Protein AF-A0A7W9GYT7-F1 (afdb_monomer_lite)

Sequence (162 aa):
MTGARPVGGEQEDAAAARRRTLRALTVAAAASLPSASTAWSRPVPPQPEARAPAAAGPATRWAPAGELRGADGERAVVSLCAGSGTPVMAVSAPATCHRPGTSVRYACLTSDTWTARREGATVASGTLPGSQPSPGPGTYGVTATVHVRSAPAGVDPVGGSG

Secondary structure (DSSP, 8-state):
-----------------------------------------PPPPPP----PPP---SEEEEEEEEEEE-GGG-EEEEEEEEEE-SSEEEEE--EEEE-TT----PEEEEEEEEEEEETTEEEEEEESSEEEE---SS--EEEEEEEEEEESS----PPP--

pLDDT: mean 72.04, std 22.02, range [31.59, 97.0]

Foldseek 3Di:
DDDDDDDDDDDDDDDDDDDDDDDDDDDDDDDDDDDDDDDPPDPDDPDPDPPPPPPDAFDKDKDFPDKFAFPQGKIKTWIWIWTQHPQKIWIAIAIAIDHPPDPDHKGKDKWDKKFKDDPNDTQDMDMHRDMDGHSDDDDIDMDTDIFIAIPVGDTRGDHDDD

Structure (mmCIF, N/CA/C/O backbone):
data_AF-A0A7W9GYT7-F1
#
_entry.id   AF-A0A7W9GYT7-F1
#
loop_
_atom_site.group_PDB
_atom_site.id
_atom_site.type_symbol
_atom_site.label_atom_id
_atom_site.label_alt_id
_atom_site.label_comp_id
_atom_site.label_asym_id
_atom_site.label_entity_id
_atom_site.label_seq_id
_atom_site.pdbx_PDB_ins_code
_atom_site.Cartn_x
_atom_site.Cartn_y
_atom_site.Cartn_z
_atom_site.occupancy
_atom_site.B_iso_or_equiv
_atom_site.auth_seq_id
_atom_site.auth_comp_id
_atom_site.auth_asym_id
_atom_site.auth_atom_id
_atom_site.pdbx_PDB_model_num
ATOM 1 N N . MET A 1 1 ? -55.958 15.347 10.467 1.00 37.41 1 MET A N 1
ATOM 2 C CA . MET A 1 1 ? -55.136 16.414 9.858 1.00 37.41 1 MET A CA 1
ATOM 3 C C . MET A 1 1 ? -53.862 15.769 9.328 1.00 37.41 1 MET A C 1
ATOM 5 O O . MET A 1 1 ? -53.190 15.151 10.133 1.00 37.41 1 MET A O 1
ATOM 9 N N . THR A 1 2 ? -53.637 15.855 8.005 1.00 40.41 2 THR A N 1
ATOM 10 C CA . THR A 1 2 ? -52.352 15.802 7.248 1.00 40.41 2 THR A CA 1
ATOM 11 C C . THR A 1 2 ? -51.346 14.669 7.564 1.00 40.41 2 THR A C 1
ATOM 13 O O . THR A 1 2 ? -50.894 14.565 8.688 1.00 40.41 2 THR A O 1
ATOM 16 N N . GLY A 1 3 ? -50.847 13.826 6.647 1.00 35.44 3 GLY A N 1
ATOM 17 C CA . GLY A 1 3 ? -50.919 13.747 5.184 1.00 35.44 3 GLY A CA 1
ATOM 18 C C . GLY A 1 3 ? -49.883 12.739 4.613 1.00 35.44 3 GLY A C 1
ATOM 19 O O . GLY A 1 3 ? -49.036 12.245 5.347 1.00 35.44 3 GLY A O 1
ATOM 20 N N . ALA A 1 4 ? -49.964 12.523 3.289 1.00 36.81 4 ALA A N 1
ATOM 21 C CA . ALA A 1 4 ? -48.951 12.009 2.337 1.00 36.81 4 ALA A CA 1
ATOM 22 C C . ALA A 1 4 ? -48.665 10.483 2.179 1.00 36.81 4 ALA A C 1
ATOM 24 O O . ALA A 1 4 ? -47.743 9.924 2.755 1.00 36.81 4 ALA A O 1
ATOM 25 N N . ARG A 1 5 ? -49.465 9.882 1.276 1.00 40.69 5 ARG A N 1
ATOM 26 C CA . ARG A 1 5 ? -49.190 8.989 0.110 1.00 40.69 5 ARG A CA 1
ATOM 27 C C . ARG A 1 5 ? -47.928 8.084 0.059 1.00 40.69 5 ARG A C 1
ATOM 29 O O . ARG A 1 5 ? -46.816 8.606 0.056 1.00 40.69 5 ARG A O 1
ATOM 36 N N . PRO A 1 6 ? -48.106 6.775 -0.235 1.00 37.88 6 PRO A N 1
ATOM 37 C CA . PRO A 1 6 ? -47.077 5.889 -0.779 1.00 37.88 6 PRO A CA 1
ATOM 38 C C . PRO A 1 6 ? -47.116 5.745 -2.321 1.00 37.88 6 PRO A C 1
ATOM 40 O O . PRO A 1 6 ? -48.148 5.939 -2.962 1.00 37.88 6 PRO A O 1
ATOM 43 N N . VAL A 1 7 ? -45.929 5.427 -2.854 1.00 38.06 7 VAL A N 1
ATOM 44 C CA . VAL A 1 7 ? -45.534 4.601 -4.021 1.00 38.06 7 VAL A CA 1
ATOM 45 C C . VAL A 1 7 ? -46.636 4.162 -5.002 1.00 38.06 7 VAL A C 1
ATOM 47 O O . VAL A 1 7 ? -47.511 3.377 -4.653 1.00 38.06 7 VAL A O 1
ATOM 50 N N . GLY A 1 8 ? -46.513 4.593 -6.263 1.00 36.84 8 GLY A N 1
ATOM 51 C CA . GLY A 1 8 ? -47.244 4.032 -7.404 1.00 36.84 8 GLY A CA 1
ATOM 52 C C . GLY A 1 8 ? -46.498 2.845 -8.022 1.00 36.84 8 GLY A C 1
ATOM 53 O O . GLY A 1 8 ? -45.343 2.987 -8.426 1.00 36.84 8 GLY A O 1
ATOM 54 N N . GLY A 1 9 ? -47.172 1.695 -8.055 1.00 36.97 9 GLY A N 1
ATOM 55 C CA . GLY A 1 9 ? -46.879 0.539 -8.906 1.00 36.97 9 GLY A CA 1
ATOM 56 C C . GLY A 1 9 ? -47.822 0.480 -10.119 1.00 36.97 9 GLY A C 1
ATOM 57 O O . GLY A 1 9 ? -48.548 1.439 -10.361 1.00 36.97 9 GLY A O 1
ATOM 58 N N . GLU A 1 10 ? -47.799 -0.673 -10.802 1.00 42.59 10 GLU A N 1
ATOM 59 C CA . GLU A 1 10 ? -48.495 -1.073 -12.051 1.00 42.59 10 GLU A CA 1
ATOM 60 C C . GLU A 1 10 ? -47.797 -0.556 -13.330 1.00 42.59 10 GLU A C 1
ATOM 62 O O . GLU A 1 10 ? -47.791 0.636 -13.607 1.00 42.59 10 GLU A O 1
ATOM 67 N N . GLN A 1 11 ? -47.107 -1.336 -14.179 1.00 43.84 11 GLN A N 1
ATOM 68 C CA . GLN A 1 11 ? -47.150 -2.776 -14.490 1.00 43.84 11 GLN A CA 1
ATOM 69 C C . GLN A 1 11 ? -48.565 -3.348 -14.557 1.00 43.84 11 GLN A C 1
ATOM 71 O O . GLN A 1 11 ? -48.951 -4.064 -13.651 1.00 43.84 11 GLN A O 1
ATOM 76 N N . GLU A 1 12 ? -49.292 -3.041 -15.631 1.00 42.12 12 GLU A N 1
ATOM 77 C CA . GLU A 1 12 ? -50.014 -4.020 -16.457 1.00 42.12 12 GLU A CA 1
ATOM 78 C C . GLU A 1 12 ? -50.636 -3.271 -17.644 1.00 42.12 12 GLU A C 1
ATOM 80 O O . GLU A 1 12 ? -51.483 -2.414 -17.450 1.00 42.12 12 GLU A O 1
ATOM 85 N N . ASP A 1 13 ? -50.201 -3.545 -18.873 1.00 36.12 13 ASP A N 1
ATOM 86 C CA . ASP A 1 13 ? -51.157 -3.591 -19.983 1.00 36.12 13 ASP A CA 1
ATOM 87 C C . ASP A 1 13 ? -50.541 -4.373 -21.140 1.00 36.12 13 ASP A C 1
ATOM 89 O O . ASP A 1 13 ? -49.667 -3.933 -21.895 1.00 36.12 13 ASP A O 1
ATOM 93 N N . ALA A 1 14 ? -50.958 -5.629 -21.180 1.00 35.47 14 ALA A N 1
ATOM 94 C CA . ALA A 1 14 ? -50.598 -6.602 -22.172 1.00 35.47 14 ALA A CA 1
ATOM 95 C C . ALA A 1 14 ? -51.285 -6.294 -23.510 1.00 35.47 14 ALA A C 1
ATOM 97 O O . ALA A 1 14 ? -52.469 -5.993 -23.586 1.00 35.47 14 ALA A O 1
ATOM 98 N N . ALA A 1 15 ? -50.523 -6.491 -24.583 1.00 38.84 15 ALA A N 1
ATOM 99 C CA . ALA A 1 15 ? -50.965 -7.177 -25.793 1.00 38.84 15 ALA A CA 1
ATOM 100 C C . ALA A 1 15 ? -52.379 -6.868 -26.336 1.00 38.84 15 ALA A C 1
ATOM 102 O O . ALA A 1 15 ? -53.315 -7.617 -26.079 1.00 38.84 15 ALA A O 1
ATOM 103 N N . ALA A 1 16 ? -52.496 -5.924 -27.276 1.00 31.59 16 ALA A N 1
ATOM 104 C CA . ALA A 1 16 ? -53.447 -6.057 -28.385 1.00 31.59 16 ALA A CA 1
ATOM 105 C C . ALA A 1 16 ? -53.215 -5.027 -29.503 1.00 31.59 16 ALA A C 1
ATOM 107 O O . ALA A 1 16 ? -52.914 -3.871 -29.255 1.00 31.59 16 ALA A O 1
ATOM 108 N N . ALA A 1 17 ? -53.521 -5.458 -30.730 1.00 36.19 17 ALA A N 1
ATOM 109 C CA . ALA A 1 17 ? -53.839 -4.649 -31.913 1.00 36.19 17 ALA A CA 1
ATOM 110 C C . ALA A 1 17 ? -52.650 -4.195 -32.796 1.00 36.19 17 ALA A C 1
ATOM 112 O O . ALA A 1 17 ? -51.970 -3.225 -32.519 1.00 36.19 17 ALA A O 1
ATOM 113 N N . ARG A 1 18 ? -52.282 -4.923 -33.860 1.00 47.28 18 ARG A N 1
ATOM 114 C CA . ARG A 1 18 ? -52.985 -5.154 -35.150 1.00 47.28 18 ARG A CA 1
ATOM 115 C C . ARG A 1 18 ? -52.408 -4.270 -36.276 1.00 47.28 18 ARG A C 1
ATOM 117 O O . ARG A 1 18 ? -52.715 -3.096 -36.364 1.00 47.28 18 ARG A O 1
ATOM 124 N N . ARG A 1 19 ? -51.749 -4.950 -37.226 1.00 44.31 19 ARG A N 1
ATOM 125 C CA . ARG A 1 19 ? -51.940 -4.836 -38.690 1.00 44.31 19 ARG A CA 1
ATOM 126 C C . ARG A 1 19 ? -51.738 -3.450 -39.339 1.00 44.31 19 ARG A C 1
ATOM 128 O O . ARG A 1 19 ? -52.633 -2.618 -39.271 1.00 44.31 19 ARG A O 1
ATOM 135 N N . ARG A 1 20 ? -50.708 -3.324 -40.187 1.00 48.19 20 ARG A N 1
ATOM 136 C CA . ARG A 1 20 ? -50.811 -3.088 -41.657 1.00 48.19 20 ARG A CA 1
ATOM 137 C C . ARG A 1 20 ? -49.428 -2.698 -42.214 1.00 48.19 20 ARG A C 1
ATOM 139 O O . ARG A 1 20 ? -48.886 -1.692 -41.795 1.00 48.19 20 ARG A O 1
ATOM 146 N N . THR A 1 21 ? -48.694 -3.579 -42.898 1.00 49.03 21 THR A N 1
ATOM 147 C CA . THR A 1 21 ? -48.724 -3.907 -44.347 1.00 49.03 21 THR A CA 1
ATOM 148 C C . THR A 1 21 ? -48.237 -2.776 -45.271 1.00 49.03 21 THR A C 1
ATOM 150 O O . THR A 1 21 ? -48.732 -1.660 -45.176 1.00 49.03 21 THR A O 1
ATOM 153 N N . LEU A 1 22 ? -47.435 -3.186 -46.273 1.00 50.38 22 LEU A N 1
ATOM 154 C CA . LEU A 1 22 ? -47.141 -2.551 -47.578 1.00 50.38 22 LEU A CA 1
ATOM 155 C C . LEU A 1 22 ? -45.913 -1.616 -47.573 1.00 50.38 22 LEU A C 1
ATOM 157 O O . LEU A 1 22 ? -45.745 -0.826 -46.664 1.00 50.38 22 LEU A O 1
ATOM 161 N N . ARG A 1 23 ? -45.022 -1.603 -48.568 1.00 45.09 23 ARG A N 1
ATOM 162 C CA . ARG A 1 23 ? -44.928 -2.317 -49.851 1.00 45.09 23 ARG A CA 1
ATOM 163 C C . ARG A 1 23 ? -43.515 -2.080 -50.394 1.00 45.09 23 ARG A C 1
ATOM 165 O O . ARG A 1 23 ? -42.991 -0.979 -50.269 1.00 45.09 23 ARG A O 1
ATOM 172 N N . ALA A 1 24 ? -42.952 -3.089 -51.045 1.00 47.06 24 ALA A N 1
ATOM 173 C CA . ALA A 1 24 ? -41.802 -2.943 -51.925 1.00 47.06 24 ALA A CA 1
ATOM 174 C C . ALA A 1 24 ? -42.135 -2.036 -53.123 1.00 47.06 24 ALA A C 1
ATOM 176 O O . ALA A 1 24 ? -43.215 -2.176 -53.698 1.00 47.06 24 ALA A O 1
ATOM 177 N N . LEU A 1 25 ? -41.190 -1.183 -53.529 1.00 48.53 25 LEU A N 1
ATOM 178 C CA . LEU A 1 25 ? -41.115 -0.629 -54.881 1.00 48.53 25 LEU A CA 1
ATOM 179 C C . LEU A 1 25 ? -39.648 -0.548 -55.326 1.00 48.53 25 LEU A C 1
ATOM 181 O O . LEU A 1 25 ? -38.864 0.269 -54.853 1.00 48.53 25 LEU A O 1
ATOM 185 N N . THR A 1 26 ? -39.313 -1.447 -56.241 1.00 53.03 26 THR A N 1
ATOM 186 C CA . THR A 1 26 ? -38.175 -1.445 -57.160 1.00 53.03 26 THR A CA 1
ATOM 187 C C . THR A 1 26 ? -38.411 -0.423 -58.272 1.00 53.03 26 THR A C 1
ATOM 189 O O . THR A 1 26 ? -39.454 -0.506 -58.911 1.00 53.03 26 THR A O 1
ATOM 192 N N . VAL A 1 27 ? -37.438 0.443 -58.590 1.00 51.03 27 VAL A N 1
ATOM 193 C CA . VAL A 1 27 ? -37.259 1.006 -59.947 1.00 51.03 27 VAL A CA 1
ATOM 194 C C . VAL A 1 27 ? -35.769 1.243 -60.211 1.00 51.03 27 VAL A C 1
ATOM 196 O O . VAL A 1 27 ? -35.061 1.824 -59.392 1.00 51.03 27 VAL A O 1
ATOM 199 N N . ALA A 1 28 ? -35.316 0.763 -61.367 1.00 50.81 28 ALA A N 1
ATOM 200 C CA . ALA A 1 28 ? -33.986 0.927 -61.937 1.00 50.81 28 ALA A CA 1
ATOM 201 C C . ALA A 1 28 ? -34.003 1.932 -63.112 1.00 50.81 28 ALA A C 1
ATOM 203 O O . ALA A 1 28 ? -35.067 2.200 -63.662 1.00 50.81 28 ALA A O 1
ATOM 204 N N . ALA A 1 29 ? -32.796 2.345 -63.535 1.00 44.16 29 ALA A N 1
ATOM 205 C CA . ALA A 1 29 ? -32.395 2.899 -64.847 1.00 44.16 29 ALA A CA 1
ATOM 206 C C . ALA A 1 29 ? -32.087 4.418 -64.968 1.00 44.16 29 ALA A C 1
ATOM 208 O O . ALA A 1 29 ? -32.969 5.258 -65.079 1.00 44.16 29 ALA A O 1
ATOM 209 N N . ALA A 1 30 ? -30.772 4.694 -64.988 1.00 46.62 30 ALA A N 1
ATOM 210 C CA . ALA A 1 30 ? -29.952 5.343 -66.033 1.00 46.62 30 ALA A CA 1
ATOM 211 C C . ALA A 1 30 ? -30.264 6.748 -66.630 1.00 46.62 30 ALA A C 1
ATOM 213 O O . ALA A 1 30 ? -31.281 6.944 -67.278 1.00 46.62 30 ALA A O 1
ATOM 214 N N . ALA A 1 31 ? -29.211 7.598 -66.564 1.00 45.38 31 ALA A N 1
ATOM 215 C CA . ALA A 1 31 ? -28.755 8.698 -67.458 1.00 45.38 31 ALA A CA 1
ATOM 216 C C . ALA A 1 31 ? -29.689 9.926 -67.659 1.00 45.38 31 ALA A C 1
ATOM 218 O O . ALA A 1 31 ? -30.855 9.774 -67.976 1.00 45.38 31 ALA A O 1
ATOM 219 N N . SER A 1 32 ? -29.284 11.205 -67.547 1.00 46.28 32 SER A N 1
ATOM 220 C CA . SER A 1 32 ? -28.082 11.901 -68.053 1.00 46.28 32 SER A CA 1
ATOM 221 C C . SER A 1 32 ? -27.871 13.265 -67.338 1.00 46.28 32 SER A C 1
ATOM 223 O O . SER A 1 32 ? -28.841 13.913 -66.956 1.00 46.28 32 SER A O 1
ATOM 225 N N . LEU A 1 33 ? -26.610 13.705 -67.189 1.00 50.22 33 LEU A N 1
ATOM 226 C CA . LEU A 1 33 ? -26.153 15.071 -66.814 1.00 50.22 33 LEU A CA 1
ATOM 227 C C . LEU A 1 33 ? -26.504 16.115 -67.917 1.00 50.22 33 LEU A C 1
ATOM 229 O O . LEU A 1 33 ? -26.881 15.660 -68.997 1.00 50.22 33 LEU A O 1
ATOM 233 N N . PRO A 1 34 ? -26.312 17.458 -67.774 1.00 55.88 34 PRO A N 1
ATOM 234 C CA . PRO A 1 34 ? -25.618 18.223 -66.724 1.00 55.88 34 PRO A CA 1
ATOM 235 C C . PRO A 1 34 ? -26.367 19.490 -66.236 1.00 55.88 34 PRO A C 1
ATOM 237 O O . PRO A 1 34 ? -27.171 20.094 -66.938 1.00 55.88 34 PRO A O 1
ATOM 240 N N . SER A 1 35 ? -26.012 19.999 -65.060 1.00 48.72 35 SER A N 1
ATOM 241 C CA . SER A 1 35 ? -26.103 21.440 -64.787 1.00 48.72 35 SER A CA 1
ATOM 242 C C . SER A 1 35 ? -25.018 21.811 -63.797 1.00 48.72 35 SER A C 1
ATOM 244 O O . SER A 1 35 ? -25.114 21.573 -62.596 1.00 48.72 35 SER A O 1
ATOM 246 N N . ALA A 1 36 ? -23.933 22.336 -64.358 1.00 52.88 36 ALA A N 1
ATOM 247 C CA . ALA A 1 36 ? -22.896 23.006 -63.609 1.00 52.88 36 ALA A CA 1
ATOM 248 C C . ALA A 1 36 ? -23.514 24.212 -62.896 1.00 52.88 36 ALA A C 1
ATOM 250 O O . ALA A 1 36 ? -24.096 25.094 -63.524 1.00 52.88 36 ALA A O 1
ATOM 251 N N . SER A 1 37 ? -23.382 24.261 -61.579 1.00 45.47 37 SER A N 1
ATOM 252 C CA . SER A 1 37 ? -23.574 25.484 -60.811 1.00 45.47 37 SER A CA 1
ATOM 253 C C . SER A 1 37 ? -22.602 25.456 -59.644 1.00 45.47 37 SER A C 1
ATOM 255 O O . SER A 1 37 ? -22.784 24.743 -58.664 1.00 45.47 37 SER A O 1
ATOM 257 N N . THR A 1 38 ? -21.528 26.219 -59.850 1.00 48.19 38 THR A N 1
ATOM 258 C CA . THR A 1 38 ? -20.710 26.907 -58.846 1.00 48.19 38 THR A CA 1
ATOM 259 C C . THR A 1 38 ? -20.222 26.081 -57.659 1.00 48.19 38 THR A C 1
ATOM 261 O O . THR A 1 38 ? -20.920 25.877 -56.670 1.00 48.19 38 THR A O 1
ATOM 264 N N . ALA A 1 39 ? -18.940 25.723 -57.746 1.00 54.59 39 ALA A N 1
ATOM 265 C CA . ALA A 1 39 ? -18.089 25.321 -56.640 1.00 54.59 39 ALA A CA 1
ATOM 266 C C . ALA A 1 39 ? -18.233 26.280 -55.449 1.00 54.59 39 ALA A C 1
ATOM 268 O O . ALA A 1 39 ? -17.649 27.359 -55.418 1.00 54.59 39 ALA A O 1
ATOM 269 N N . TRP A 1 40 ? -19.020 25.867 -54.464 1.00 41.41 40 TRP A N 1
ATOM 270 C CA . TRP A 1 40 ? -18.920 26.352 -53.099 1.00 41.41 40 TRP A CA 1
ATOM 271 C C . TRP A 1 40 ? -18.471 25.144 -52.304 1.0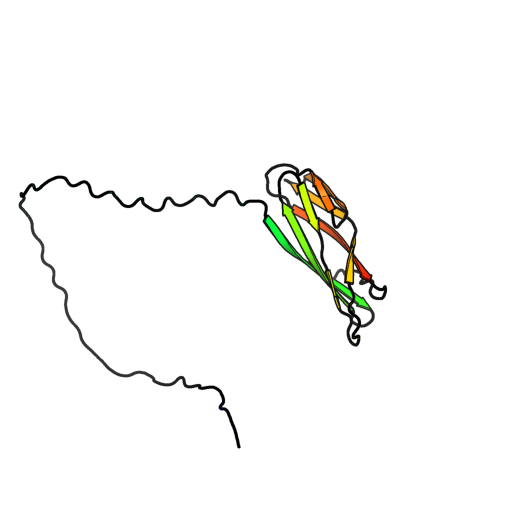0 41.41 40 TRP A C 1
ATOM 273 O O . TRP A 1 40 ? -19.272 24.284 -51.936 1.00 41.41 40 TRP A O 1
ATOM 283 N N . SER A 1 41 ? -17.155 25.035 -52.145 1.00 45.69 41 SER A N 1
ATOM 284 C CA . SER A 1 41 ? -16.515 24.063 -51.274 1.00 45.69 41 SER A CA 1
ATOM 285 C C . SER A 1 41 ? -17.137 24.202 -49.889 1.00 45.69 41 SER A C 1
ATOM 287 O O . SER A 1 41 ? -16.787 25.100 -49.126 1.00 45.69 41 SER A O 1
ATOM 289 N N . ARG A 1 42 ? -18.113 23.345 -49.573 1.00 46.06 42 ARG A N 1
ATOM 290 C CA . ARG A 1 42 ? -18.571 23.174 -48.198 1.00 46.06 42 ARG A CA 1
ATOM 291 C C . ARG A 1 42 ? -17.360 22.678 -47.414 1.00 46.06 42 ARG A C 1
ATOM 293 O O . ARG A 1 42 ? -16.783 21.667 -47.823 1.00 46.06 42 ARG A O 1
ATOM 300 N N . PRO A 1 43 ? -16.960 23.352 -46.326 1.00 47.09 43 PRO A N 1
ATOM 301 C CA . PRO A 1 43 ? -15.982 22.788 -45.416 1.00 47.09 43 PRO A CA 1
ATOM 302 C C . PRO A 1 43 ? -16.505 21.419 -44.994 1.00 47.09 43 PRO A C 1
ATOM 304 O O . PRO A 1 43 ? -17.618 21.314 -44.472 1.00 47.09 43 PRO A O 1
ATOM 307 N N . VAL A 1 44 ? -15.744 20.363 -45.285 1.00 52.00 44 VAL A N 1
ATOM 308 C CA . VAL A 1 44 ? -16.023 19.064 -44.685 1.00 52.00 44 VAL A CA 1
ATOM 309 C C . VAL A 1 44 ? -15.936 19.294 -43.172 1.00 52.00 44 VAL A C 1
ATOM 311 O O . VAL A 1 44 ? -14.942 19.873 -42.718 1.00 52.00 44 VAL A O 1
ATOM 314 N N . PRO A 1 45 ? -16.966 18.959 -42.378 1.00 55.09 45 PRO A N 1
ATOM 315 C CA . PRO A 1 45 ? -16.790 18.974 -40.938 1.00 55.09 45 PRO A CA 1
ATOM 316 C C . PRO A 1 45 ? -15.621 18.028 -40.643 1.00 55.09 45 PRO A C 1
ATOM 318 O O . PRO A 1 45 ? -15.595 16.930 -41.216 1.00 55.09 45 PRO A O 1
ATOM 321 N N . PRO A 1 46 ? -14.627 18.442 -39.838 1.00 51.25 46 PRO A N 1
ATOM 322 C CA . PRO A 1 46 ? -13.540 17.551 -39.479 1.00 51.25 46 PRO A CA 1
ATOM 323 C C . PRO A 1 46 ? -14.168 16.279 -38.912 1.00 51.25 46 PRO A C 1
ATOM 325 O O . PRO A 1 46 ? -14.967 16.328 -37.974 1.00 51.25 46 PRO A O 1
ATOM 328 N N . GLN A 1 47 ? -13.865 15.147 -39.550 1.00 54.22 47 GLN A N 1
ATOM 329 C CA . GLN A 1 47 ? -14.122 13.835 -38.971 1.00 54.22 47 GLN A CA 1
ATOM 330 C C . GLN A 1 47 ? -13.529 13.882 -37.558 1.00 54.22 47 GLN A C 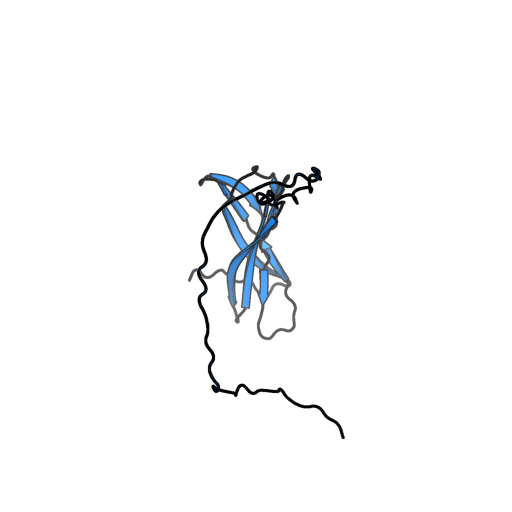1
ATOM 332 O O . GLN A 1 47 ? -12.403 14.370 -37.427 1.00 54.22 47 GLN A O 1
ATOM 337 N N . PRO A 1 48 ? -14.249 13.459 -36.506 1.00 50.16 48 PRO A N 1
ATOM 338 C CA . PRO A 1 48 ? -13.651 13.386 -35.188 1.00 50.16 48 PRO A CA 1
ATOM 339 C C . PRO A 1 48 ? -12.465 12.433 -35.302 1.00 50.16 48 PRO A C 1
ATOM 341 O O . PRO A 1 48 ? -12.641 11.224 -35.446 1.00 50.16 48 PRO A O 1
ATOM 344 N N . GLU A 1 49 ? -11.258 12.998 -35.312 1.00 54.56 49 GLU A N 1
ATOM 345 C CA . GLU A 1 49 ? -10.032 12.238 -35.157 1.00 54.56 49 GLU A CA 1
ATOM 346 C C . GLU A 1 49 ? -10.256 11.363 -33.934 1.00 54.56 49 GLU A C 1
ATOM 348 O O . GLU A 1 49 ? -10.589 11.860 -32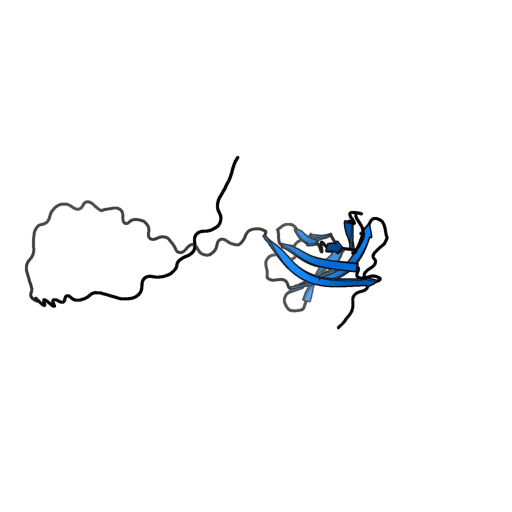.852 1.00 54.56 49 GLU A O 1
ATOM 353 N N . ALA A 1 50 ? -10.164 10.047 -34.128 1.00 55.75 50 ALA A N 1
ATOM 354 C CA . ALA A 1 50 ? -10.139 9.107 -33.030 1.00 55.75 50 ALA A CA 1
ATOM 355 C C . ALA A 1 50 ? -8.944 9.509 -32.168 1.00 55.75 50 ALA A C 1
ATOM 357 O O . ALA A 1 50 ? -7.796 9.188 -32.473 1.00 55.75 50 ALA A O 1
ATOM 358 N N . ARG A 1 51 ? -9.224 10.313 -31.140 1.00 51.84 51 ARG A N 1
ATOM 359 C CA . ARG A 1 51 ? -8.243 10.808 -30.194 1.00 51.84 51 ARG A CA 1
ATOM 360 C C . ARG A 1 51 ? -7.607 9.562 -29.604 1.00 51.84 51 ARG A C 1
ATOM 362 O O . ARG A 1 51 ? -8.261 8.850 -28.842 1.00 51.84 51 ARG A O 1
ATOM 369 N N . ALA A 1 52 ? -6.359 9.282 -29.981 1.00 60.75 52 ALA A N 1
ATOM 370 C CA . ALA A 1 52 ? -5.542 8.331 -29.246 1.00 60.75 52 ALA A CA 1
ATOM 371 C C . ALA A 1 52 ? -5.701 8.690 -27.761 1.00 60.75 52 ALA A C 1
ATOM 373 O O . ALA A 1 52 ? -5.655 9.890 -27.451 1.00 60.75 52 ALA A O 1
ATOM 374 N N . PRO A 1 53 ? -5.995 7.725 -26.866 1.00 55.12 53 PRO A N 1
ATOM 375 C CA . PRO A 1 53 ? -6.240 8.040 -25.469 1.00 55.12 53 PRO A CA 1
ATOM 376 C C . PRO A 1 53 ? -5.079 8.903 -24.991 1.00 55.12 53 PRO A C 1
ATOM 378 O O . PRO A 1 53 ? -3.919 8.503 -25.100 1.00 55.12 53 PRO A O 1
ATOM 381 N N . ALA A 1 54 ? -5.400 10.133 -24.578 1.00 56.38 54 ALA A N 1
ATOM 382 C CA . ALA A 1 54 ? -4.408 11.069 -24.082 1.00 56.38 54 ALA A CA 1
ATOM 383 C C . ALA A 1 54 ? -3.571 10.322 -23.043 1.00 56.38 54 ALA A C 1
ATOM 385 O O . ALA A 1 54 ? -4.155 9.643 -22.193 1.00 56.38 54 ALA A O 1
ATOM 386 N N . ALA A 1 55 ? -2.239 10.396 -23.155 1.00 55.72 55 ALA A N 1
ATOM 387 C CA . ALA A 1 55 ? -1.334 9.786 -22.190 1.00 55.72 55 ALA A CA 1
ATOM 388 C C . ALA A 1 55 ? -1.861 10.117 -20.792 1.00 55.72 55 ALA A C 1
ATOM 390 O O . ALA A 1 55 ? -1.977 11.295 -20.442 1.00 55.72 55 ALA A O 1
ATOM 391 N N . ALA A 1 56 ? -2.316 9.090 -20.070 1.00 55.31 56 ALA A N 1
ATOM 392 C CA . ALA A 1 56 ? -3.013 9.285 -18.814 1.00 55.31 56 ALA A CA 1
ATOM 393 C C . ALA A 1 56 ? -2.072 10.065 -17.893 1.00 55.31 56 ALA A C 1
ATOM 395 O O . ALA A 1 56 ? -0.973 9.599 -17.591 1.00 55.31 56 ALA A O 1
ATOM 396 N N . GLY A 1 57 ? -2.477 11.283 -17.521 1.00 53.62 57 GLY A N 1
ATOM 397 C CA . GLY A 1 57 ? -1.752 12.096 -16.551 1.00 53.62 57 GLY A CA 1
ATOM 398 C C . GLY A 1 57 ? -1.598 11.354 -15.218 1.00 53.62 57 GLY A C 1
ATOM 399 O O . GLY A 1 57 ? -2.150 10.262 -15.054 1.00 53.62 57 GLY A O 1
ATOM 400 N N . PRO A 1 58 ? -0.859 11.924 -14.252 1.00 60.38 58 PRO A N 1
ATOM 401 C CA . PRO A 1 58 ? -0.613 11.264 -12.979 1.00 60.38 58 PRO A CA 1
ATOM 402 C C . PRO A 1 58 ? -1.935 10.835 -12.342 1.00 60.38 58 PRO A C 1
ATOM 404 O O . PRO A 1 58 ? -2.785 11.660 -12.013 1.00 60.38 58 PRO A O 1
ATOM 407 N N . ALA A 1 59 ? -2.116 9.524 -12.224 1.00 75.50 59 ALA A N 1
ATOM 408 C CA . ALA A 1 59 ? -3.334 8.916 -11.729 1.00 75.50 59 ALA A CA 1
ATOM 409 C C . ALA A 1 59 ? -3.018 8.197 -10.422 1.00 75.50 59 ALA A C 1
ATOM 411 O O . ALA A 1 59 ? -2.075 7.405 -10.344 1.00 75.50 59 ALA A O 1
ATOM 412 N N . THR A 1 60 ? -3.822 8.461 -9.395 1.00 88.06 60 THR A N 1
ATOM 413 C CA . THR A 1 60 ? -3.821 7.640 -8.187 1.00 88.06 60 THR A CA 1
ATOM 414 C C . THR A 1 60 ? -4.735 6.454 -8.426 1.00 88.06 60 THR A C 1
ATOM 416 O O . THR A 1 60 ? -5.948 6.610 -8.570 1.00 88.06 60 THR A O 1
ATOM 419 N N . ARG A 1 61 ? -4.156 5.257 -8.472 1.00 90.50 61 ARG A N 1
ATOM 420 C CA . ARG A 1 61 ? -4.904 4.007 -8.556 1.00 90.50 61 ARG A CA 1
ATOM 421 C C . ARG A 1 61 ? -5.127 3.449 -7.160 1.00 90.50 61 ARG A C 1
ATOM 423 O O . ARG A 1 61 ? -4.192 3.385 -6.369 1.00 90.50 61 ARG A O 1
ATOM 430 N N . TRP A 1 62 ? -6.353 3.009 -6.909 1.00 92.75 62 TRP A N 1
ATOM 431 C CA . TRP A 1 62 ? -6.774 2.381 -5.664 1.00 92.75 62 TRP A CA 1
ATOM 432 C C . TRP A 1 62 ? -7.131 0.923 -5.924 1.00 92.75 62 TRP A C 1
ATOM 434 O O . TRP A 1 62 ? -7.778 0.618 -6.927 1.00 92.75 62 TRP A O 1
ATOM 444 N N . ALA A 1 63 ? -6.719 0.036 -5.027 1.00 92.12 63 ALA A N 1
ATOM 445 C CA . ALA A 1 63 ? -7.101 -1.368 -5.039 1.00 92.12 63 ALA A CA 1
ATOM 446 C C . ALA A 1 63 ? -7.390 -1.845 -3.607 1.00 92.12 63 ALA A C 1
ATOM 448 O O . ALA A 1 63 ? -6.674 -1.445 -2.685 1.00 92.12 63 ALA A O 1
ATOM 449 N N . PRO A 1 64 ? -8.403 -2.703 -3.391 1.00 93.44 64 PRO A N 1
ATOM 450 C CA . PRO A 1 64 ? -8.565 -3.396 -2.117 1.00 93.44 64 PRO A CA 1
ATOM 451 C C . PRO A 1 64 ? -7.301 -4.207 -1.801 1.00 93.44 64 PRO A C 1
ATOM 453 O O . PRO A 1 64 ? -6.826 -4.952 -2.657 1.00 93.44 64 PRO A O 1
ATOM 456 N N . ALA A 1 65 ? -6.752 -4.045 -0.596 1.00 90.06 65 ALA A N 1
ATOM 457 C CA . ALA A 1 65 ? -5.548 -4.759 -0.162 1.00 90.06 65 ALA A CA 1
ATOM 458 C C . ALA A 1 65 ? -5.881 -5.941 0.754 1.00 90.06 65 ALA A C 1
ATOM 460 O O . ALA A 1 65 ? -5.198 -6.959 0.722 1.00 90.06 65 ALA A O 1
ATOM 461 N N . GLY A 1 66 ? -6.944 -5.814 1.550 1.00 90.50 66 GLY A N 1
ATOM 462 C CA . GLY A 1 66 ? -7.424 -6.885 2.411 1.00 90.50 66 GLY A CA 1
ATOM 463 C C . GLY A 1 66 ? -8.262 -6.373 3.572 1.00 90.50 66 GLY A C 1
ATOM 464 O O . GLY A 1 66 ? -8.467 -5.170 3.748 1.00 90.50 66 GLY A O 1
ATOM 465 N N . GLU A 1 67 ? -8.736 -7.312 4.377 1.00 91.12 67 GLU A N 1
ATOM 466 C CA . GLU A 1 67 ? -9.394 -7.036 5.645 1.00 91.12 67 GLU A CA 1
ATOM 467 C C . GLU A 1 67 ? -8.660 -7.787 6.754 1.00 91.12 67 GLU A C 1
ATOM 469 O O . GLU A 1 67 ? -8.436 -8.992 6.660 1.00 91.12 67 GLU A O 1
ATOM 474 N N . LEU A 1 68 ? -8.283 -7.067 7.806 1.00 87.75 68 LEU A N 1
ATOM 475 C CA . LEU A 1 68 ? -7.694 -7.627 9.014 1.00 87.75 68 LEU A CA 1
ATOM 476 C C . LEU A 1 68 ? -8.785 -7.779 10.070 1.00 87.75 68 LEU A C 1
ATOM 478 O O . LEU A 1 68 ? -9.691 -6.946 10.156 1.00 87.75 68 LEU A O 1
ATOM 482 N N . ARG A 1 69 ? -8.688 -8.822 10.892 1.00 87.62 69 ARG A N 1
ATOM 483 C CA . ARG A 1 69 ? -9.625 -9.099 11.984 1.00 87.62 69 ARG A CA 1
ATOM 484 C C . ARG A 1 69 ? -8.856 -9.128 13.299 1.00 87.62 69 ARG A C 1
ATOM 486 O O . ARG A 1 69 ? -7.795 -9.734 13.374 1.00 87.62 69 ARG A O 1
ATOM 493 N N . GLY A 1 70 ? -9.366 -8.421 14.299 1.00 79.44 70 GLY A N 1
ATOM 494 C CA . GLY A 1 70 ? -8.814 -8.396 15.651 1.00 79.44 70 GLY A CA 1
ATOM 495 C C . GLY A 1 70 ? -9.654 -9.222 16.622 1.00 79.44 70 GLY A C 1
ATOM 496 O O . GLY A 1 70 ? -10.582 -9.933 16.222 1.00 79.44 70 GLY A O 1
ATOM 497 N N . ALA A 1 71 ? -9.338 -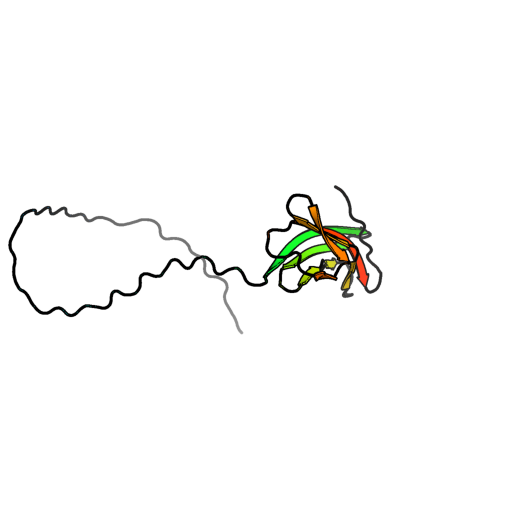9.104 17.910 1.00 76.94 71 ALA A N 1
ATOM 498 C CA . ALA A 1 71 ? -10.173 -9.651 18.974 1.00 76.94 71 ALA A CA 1
ATOM 499 C C . ALA A 1 71 ? -11.535 -8.932 19.025 1.00 76.94 71 ALA A C 1
ATOM 501 O O . ALA A 1 71 ? -11.717 -7.865 18.440 1.00 76.94 71 ALA A O 1
ATOM 502 N N . ASP A 1 72 ? -12.521 -9.536 19.692 1.00 79.44 72 ASP A N 1
ATOM 503 C CA . ASP A 1 72 ? -13.807 -8.891 20.010 1.00 79.44 72 ASP A CA 1
ATOM 504 C C . ASP A 1 72 ? -14.591 -8.332 18.798 1.00 79.44 72 ASP A C 1
ATOM 506 O O . ASP A 1 72 ? -15.384 -7.395 18.906 1.00 79.44 72 ASP A O 1
ATOM 510 N N . GLY A 1 73 ? -14.388 -8.917 17.611 1.00 82.50 73 GLY A N 1
ATOM 511 C CA . GLY A 1 73 ? -15.075 -8.516 16.377 1.00 82.50 73 GLY A CA 1
ATOM 512 C C . GLY A 1 73 ? -14.513 -7.255 15.714 1.00 82.50 73 GLY A C 1
ATOM 513 O O . GLY A 1 73 ? -15.159 -6.678 14.832 1.00 82.50 73 GLY A O 1
ATOM 514 N N . GLU A 1 74 ? -13.322 -6.819 16.116 1.00 85.56 74 GLU A N 1
ATOM 515 C CA . GLU A 1 74 ? -12.596 -5.730 15.473 1.00 85.56 74 GLU A CA 1
ATOM 516 C C . GLU A 1 74 ? -12.240 -6.072 14.025 1.00 85.56 74 GLU A C 1
ATOM 518 O O . GLU A 1 74 ? -11.896 -7.207 13.684 1.00 85.56 74 GLU A O 1
ATOM 523 N N . ARG A 1 75 ? -12.310 -5.069 13.149 1.00 89.88 75 ARG A N 1
ATOM 524 C CA . ARG A 1 75 ? -11.914 -5.206 11.747 1.00 89.88 75 ARG A CA 1
ATOM 525 C C . ARG A 1 75 ? -11.227 -3.953 11.233 1.00 89.88 75 ARG A C 1
ATOM 527 O O . ARG A 1 75 ? -11.605 -2.841 11.606 1.00 89.88 75 ARG A O 1
ATOM 534 N N . ALA A 1 76 ? -10.272 -4.139 10.334 1.00 91.12 76 ALA A N 1
ATOM 535 C CA . ALA A 1 76 ? -9.660 -3.063 9.575 1.00 91.12 76 ALA A CA 1
ATOM 536 C C . ALA A 1 76 ? -9.688 -3.394 8.083 1.00 91.12 76 ALA A C 1
ATOM 538 O O . ALA A 1 76 ? -9.078 -4.367 7.649 1.00 91.12 76 ALA A O 1
ATOM 539 N N . VAL A 1 77 ? -10.386 -2.578 7.295 1.00 92.75 77 VAL A N 1
ATOM 540 C CA . VAL A 1 77 ? -10.403 -2.711 5.831 1.00 92.75 77 VAL A CA 1
ATOM 541 C C . VAL A 1 77 ? -9.303 -1.830 5.263 1.00 92.75 77 VAL A C 1
ATOM 543 O O . VAL A 1 77 ? -9.326 -0.618 5.479 1.00 92.75 77 VAL A O 1
ATOM 546 N N . VAL A 1 78 ? -8.354 -2.432 4.550 1.00 94.19 78 VAL A N 1
ATOM 547 C CA . VAL A 1 78 ? -7.167 -1.770 3.998 1.00 94.19 78 VAL A CA 1
ATOM 548 C C . VAL A 1 78 ? -7.311 -1.632 2.486 1.00 94.19 78 VAL A C 1
ATOM 550 O O . VAL A 1 78 ? -7.669 -2.579 1.782 1.00 94.19 78 VAL A O 1
ATOM 553 N N . SER A 1 79 ? -6.997 -0.449 1.968 1.00 95.19 79 SER A N 1
ATOM 554 C CA . SER A 1 79 ? -6.860 -0.193 0.532 1.00 95.19 79 SER A CA 1
ATOM 555 C C . SER A 1 79 ? -5.433 0.226 0.224 1.00 95.19 79 SER A C 1
ATOM 557 O O . SER A 1 79 ? -4.840 0.962 1.001 1.00 95.19 79 SER A O 1
ATOM 559 N N . LEU A 1 80 ? -4.889 -0.214 -0.907 1.00 95.06 80 LEU A N 1
ATOM 560 C CA . LEU A 1 80 ? -3.586 0.212 -1.404 1.00 95.06 80 LEU A CA 1
ATOM 561 C C . LEU A 1 80 ? -3.771 1.274 -2.486 1.00 95.06 80 LEU A C 1
ATOM 563 O O . LEU A 1 80 ? -4.551 1.097 -3.425 1.00 95.06 80 LEU A O 1
ATOM 567 N N . CYS A 1 81 ? -3.019 2.359 -2.367 1.00 94.38 81 CYS A N 1
ATOM 568 C CA . CYS A 1 81 ? -3.028 3.478 -3.296 1.00 94.38 81 CYS A CA 1
ATOM 569 C C . CYS A 1 81 ? -1.642 3.631 -3.888 1.00 94.38 81 CYS A C 1
ATOM 571 O O . CYS A 1 81 ? -0.666 3.761 -3.151 1.00 94.38 81 CYS A O 1
ATOM 573 N N . ALA A 1 82 ? -1.563 3.694 -5.208 1.00 93.69 82 ALA A N 1
ATOM 574 C CA . ALA A 1 82 ? -0.345 4.050 -5.910 1.00 93.69 82 ALA A CA 1
ATOM 575 C C . ALA A 1 82 ? -0.615 5.289 -6.760 1.00 93.69 82 ALA A C 1
ATOM 577 O O . ALA A 1 82 ? -1.412 5.252 -7.698 1.00 93.69 82 ALA A O 1
ATOM 578 N N . GLY A 1 83 ? 0.039 6.392 -6.413 1.00 89.88 83 GLY A N 1
ATOM 579 C CA . GLY A 1 83 ? 0.146 7.577 -7.248 1.00 89.88 83 GLY A CA 1
ATOM 580 C C . GLY A 1 83 ? 1.388 7.463 -8.117 1.00 89.88 83 GLY A C 1
ATOM 581 O O . GLY A 1 83 ? 2.509 7.512 -7.609 1.00 89.88 83 GLY A O 1
ATOM 582 N N . SER A 1 84 ? 1.202 7.315 -9.425 1.00 72.88 84 SER A N 1
ATOM 583 C CA . SER A 1 84 ? 2.306 7.362 -10.383 1.00 72.88 84 SER A CA 1
ATOM 584 C C . SER A 1 84 ? 2.357 8.746 -11.018 1.00 72.88 84 SER A C 1
ATOM 586 O O . SER A 1 84 ? 1.517 9.072 -11.855 1.00 72.88 84 SER A O 1
ATOM 588 N N . GLY A 1 85 ? 3.331 9.562 -10.619 1.00 70.00 85 GLY A N 1
ATOM 589 C CA . GLY A 1 85 ? 3.628 10.844 -11.247 1.00 70.00 85 GLY A CA 1
ATOM 590 C C . GLY A 1 85 ? 5.129 11.043 -11.430 1.00 70.00 85 GLY A C 1
ATOM 591 O O . GLY A 1 85 ? 5.952 10.339 -10.851 1.00 70.00 85 GLY A O 1
ATOM 592 N N . THR A 1 86 ? 5.510 11.999 -12.266 1.00 73.62 86 THR A N 1
ATOM 593 C CA . THR A 1 86 ? 6.864 12.562 -12.254 1.00 73.62 86 THR A CA 1
ATOM 594 C C . THR A 1 86 ? 6.813 13.868 -11.465 1.00 73.62 86 THR A C 1
ATOM 596 O O . THR A 1 86 ? 5.910 14.666 -11.720 1.00 73.62 86 THR A O 1
ATOM 599 N N . PRO A 1 87 ? 7.729 14.113 -10.515 1.00 87.00 87 PRO A N 1
ATOM 600 C CA . PRO A 1 87 ? 8.985 13.389 -10.297 1.00 87.00 87 PRO A CA 1
ATOM 601 C C . PRO A 1 87 ? 8.918 12.225 -9.290 1.00 87.00 87 PRO A C 1
ATOM 603 O O . PRO A 1 87 ? 9.934 11.563 -9.086 1.00 87.00 87 PRO A O 1
ATOM 606 N N . VAL A 1 88 ? 7.769 11.951 -8.661 1.00 91.00 88 VAL A N 1
ATOM 607 C CA . VAL A 1 88 ? 7.670 10.986 -7.549 1.00 91.00 88 VAL A CA 1
ATOM 608 C C . VAL A 1 88 ? 6.579 9.934 -7.729 1.00 91.00 88 VAL A C 1
ATOM 610 O O . VAL A 1 88 ? 5.457 10.225 -8.143 1.00 91.00 88 VAL A O 1
ATOM 613 N N . MET A 1 89 ? 6.898 8.711 -7.316 1.00 91.88 89 MET A N 1
ATOM 614 C CA . MET A 1 89 ? 5.924 7.657 -7.058 1.00 91.88 89 MET A CA 1
ATOM 615 C C . MET A 1 89 ? 5.556 7.690 -5.574 1.00 91.88 89 MET A C 1
ATOM 617 O O . MET A 1 89 ? 6.440 7.627 -4.721 1.00 91.88 89 MET A O 1
ATOM 621 N N . ALA A 1 90 ? 4.265 7.789 -5.263 1.00 94.25 90 ALA A N 1
ATOM 622 C CA . ALA A 1 90 ? 3.756 7.787 -3.895 1.00 94.25 90 ALA A CA 1
ATOM 623 C C . ALA A 1 90 ? 2.898 6.545 -3.651 1.00 94.25 90 ALA A C 1
ATOM 625 O O . ALA A 1 90 ? 2.057 6.198 -4.481 1.00 94.25 90 ALA A O 1
ATOM 626 N N . VAL A 1 91 ? 3.092 5.896 -2.506 1.00 96.06 91 VAL A N 1
ATOM 627 C CA . VAL A 1 91 ? 2.320 4.723 -2.096 1.00 96.06 91 VAL A CA 1
ATOM 628 C C . VAL A 1 91 ? 1.782 4.944 -0.687 1.00 96.06 91 VAL A C 1
ATOM 630 O O . VAL A 1 91 ? 2.508 5.346 0.226 1.00 96.06 91 VAL A O 1
ATOM 633 N N . SER A 1 92 ? 0.492 4.688 -0.506 1.00 95.62 92 SER A N 1
ATOM 634 C CA . SER A 1 92 ? -0.174 4.725 0.795 1.00 95.62 92 SER A CA 1
ATOM 635 C C . SER A 1 92 ? -1.111 3.534 0.946 1.00 95.62 92 SER A C 1
ATOM 637 O O . SER A 1 92 ? -1.533 2.932 -0.039 1.00 95.62 92 SER A O 1
ATOM 639 N N . ALA A 1 93 ? -1.408 3.171 2.192 1.00 95.69 93 ALA A N 1
ATOM 640 C CA . ALA A 1 93 ? -2.262 2.033 2.509 1.00 95.69 93 ALA A CA 1
ATOM 641 C C . ALA A 1 93 ? -3.350 2.414 3.529 1.00 95.69 93 ALA A C 1
ATOM 643 O O . ALA A 1 93 ? -3.351 1.879 4.632 1.00 95.69 93 ALA A O 1
ATOM 644 N N . PRO A 1 94 ? -4.233 3.386 3.235 1.00 94.19 94 PRO A N 1
ATOM 645 C CA . PRO A 1 94 ? -5.251 3.819 4.182 1.00 94.19 94 PRO A CA 1
ATOM 646 C C . PRO A 1 94 ? -6.136 2.657 4.628 1.00 94.19 94 PRO A C 1
ATOM 648 O O . PRO A 1 94 ? -6.522 1.788 3.840 1.00 94.19 94 PRO A O 1
ATOM 651 N N . ALA A 1 95 ? -6.494 2.691 5.908 1.00 92.94 95 ALA A N 1
ATOM 652 C CA . ALA A 1 95 ? -7.326 1.684 6.534 1.00 92.94 95 ALA A CA 1
ATOM 653 C C . ALA A 1 95 ? -8.497 2.323 7.286 1.00 92.94 95 ALA A C 1
ATOM 655 O O . ALA A 1 95 ? -8.393 3.434 7.807 1.00 92.94 95 ALA A O 1
ATOM 656 N N . THR A 1 96 ? -9.617 1.605 7.344 1.00 90.81 96 THR A N 1
ATOM 657 C CA . THR A 1 96 ? -10.793 1.983 8.139 1.00 90.81 96 THR A CA 1
ATOM 658 C C . THR A 1 96 ? -10.998 0.974 9.260 1.00 90.81 96 THR A C 1
ATOM 660 O O . THR A 1 96 ? -11.233 -0.201 8.984 1.00 90.81 96 THR A O 1
ATOM 663 N N . CYS A 1 97 ? -10.918 1.440 10.508 1.00 89.38 97 CYS A N 1
ATOM 664 C CA . CYS A 1 97 ? -10.967 0.614 11.714 1.00 89.38 97 CYS A CA 1
ATOM 665 C C . CYS A 1 97 ? -12.391 0.636 12.254 1.00 89.38 97 CYS A C 1
ATOM 667 O O . CYS A 1 97 ? -13.006 1.696 12.377 1.00 89.38 97 CYS A O 1
ATOM 669 N N . HIS A 1 98 ? -12.914 -0.532 12.600 1.00 86.50 98 HIS A N 1
ATOM 670 C CA . HIS A 1 98 ? -14.246 -0.673 13.158 1.00 86.50 98 HIS A CA 1
ATOM 671 C C . HIS A 1 98 ? -14.211 -1.618 14.351 1.00 86.50 98 HIS A C 1
ATOM 673 O O . HIS A 1 98 ? -13.784 -2.766 14.233 1.00 86.50 98 HIS A O 1
ATOM 679 N N . ARG A 1 99 ? -14.766 -1.151 15.468 1.00 85.56 99 ARG A N 1
ATOM 680 C CA . ARG A 1 99 ? -15.000 -1.939 16.674 1.00 85.56 99 ARG A CA 1
ATOM 681 C C . ARG A 1 99 ? -16.503 -1.936 16.981 1.00 85.56 99 ARG A C 1
ATOM 683 O O . ARG A 1 99 ? -17.091 -0.855 17.057 1.00 85.56 99 ARG A O 1
ATOM 690 N N . PRO A 1 100 ? -17.152 -3.101 17.108 1.00 85.31 100 PRO A N 1
ATOM 691 C CA . PRO A 1 100 ? -18.553 -3.174 17.516 1.00 85.31 100 PRO A CA 1
ATOM 692 C C . PRO A 1 100 ? -18.776 -2.608 18.929 1.00 85.31 100 PRO A C 1
ATOM 694 O O . PRO A 1 100 ? -17.898 -2.682 19.782 1.00 85.31 100 PRO A O 1
ATOM 697 N N . GLY A 1 101 ? -19.962 -2.050 19.191 1.00 84.81 101 GLY A N 1
ATOM 698 C CA . GLY A 1 101 ? -20.386 -1.680 20.552 1.00 84.81 101 GLY A CA 1
ATOM 699 C C . GLY A 1 101 ? -19.745 -0.422 21.152 1.00 84.81 101 GLY A C 1
ATOM 700 O O . GLY A 1 101 ? -19.967 -0.137 22.324 1.00 84.81 101 GLY A O 1
ATOM 701 N N . THR A 1 102 ? -18.985 0.355 20.376 1.00 80.31 102 THR A N 1
ATOM 702 C CA . THR A 1 102 ? -18.340 1.590 20.845 1.00 80.31 102 THR A CA 1
ATOM 703 C C . THR A 1 102 ? -18.741 2.802 20.009 1.00 80.31 102 THR A C 1
ATOM 705 O O . THR A 1 102 ? -18.880 2.729 18.789 1.00 80.31 102 THR A O 1
ATOM 708 N N . SER A 1 103 ? -18.936 3.937 20.682 1.00 82.06 103 SER A N 1
ATOM 709 C CA . SER A 1 103 ? -19.183 5.243 20.059 1.00 82.06 103 SER A CA 1
ATOM 710 C C . SER A 1 103 ? -17.889 5.991 19.719 1.00 82.06 103 SER A C 1
ATOM 712 O O . SER A 1 103 ? -17.931 7.015 19.032 1.00 82.06 103 SER A O 1
ATOM 714 N N . VAL A 1 104 ? -16.739 5.478 20.171 1.00 82.06 104 VAL A N 1
ATOM 715 C CA . VAL A 1 104 ? -15.425 6.082 19.941 1.00 82.06 104 VAL A CA 1
ATOM 716 C C . VAL A 1 104 ? -15.069 6.005 18.459 1.00 82.06 104 VAL A C 1
ATOM 718 O O . VAL A 1 104 ? -15.184 4.963 17.813 1.00 82.06 104 VAL A O 1
ATOM 721 N N . ARG A 1 105 ? -14.610 7.130 17.909 1.00 80.56 105 ARG A N 1
ATOM 722 C CA . ARG A 1 105 ? -14.020 7.186 16.571 1.00 80.56 105 ARG A CA 1
ATOM 723 C C . ARG A 1 105 ? -12.545 6.819 16.674 1.00 80.56 105 ARG A C 1
ATOM 725 O O . ARG A 1 105 ? -11.775 7.553 17.282 1.00 80.56 105 ARG A O 1
ATOM 732 N N . TYR A 1 106 ? -12.172 5.697 16.071 1.00 81.31 106 TYR A N 1
ATOM 733 C CA . TYR A 1 106 ? -10.777 5.287 15.947 1.00 81.31 106 TYR A CA 1
ATOM 734 C C . TYR A 1 106 ? -10.211 5.753 14.610 1.00 81.31 106 TYR A C 1
ATOM 736 O O . TYR A 1 106 ? -10.862 5.615 13.573 1.00 81.31 106 TYR A O 1
ATOM 744 N N . ALA A 1 107 ? -8.981 6.257 14.626 1.00 86.06 107 ALA A N 1
ATOM 745 C CA . ALA A 1 107 ? -8.171 6.367 13.420 1.00 86.06 107 ALA A CA 1
ATOM 746 C C . ALA A 1 107 ? -7.393 5.059 13.221 1.00 86.06 107 ALA A C 1
ATOM 748 O O . ALA A 1 107 ? -6.888 4.514 14.199 1.00 86.06 107 ALA A O 1
ATOM 749 N N . CYS A 1 108 ? -7.258 4.568 11.986 1.00 89.69 108 CYS A N 1
ATOM 750 C CA . CYS A 1 108 ? -6.234 3.568 11.683 1.00 89.69 108 CYS A CA 1
ATOM 751 C C . CYS A 1 108 ? -4.947 4.271 11.272 1.00 89.69 108 CYS A C 1
ATOM 753 O O . CYS A 1 108 ? -4.952 5.111 10.370 1.00 89.69 108 CYS A O 1
ATOM 755 N N . LEU A 1 109 ? -3.839 3.867 11.870 1.00 91.56 109 LEU A N 1
ATOM 756 C CA . LEU A 1 109 ? -2.509 4.253 11.435 1.00 91.56 109 LEU A CA 1
ATOM 757 C C . LEU A 1 109 ? -1.869 3.044 10.765 1.00 91.56 109 LEU A C 1
ATOM 759 O O . LEU A 1 109 ? -1.842 1.956 11.338 1.00 91.56 109 LEU A O 1
ATOM 763 N N . THR A 1 110 ? -1.382 3.241 9.545 1.00 92.69 110 THR A N 1
ATOM 764 C CA . THR A 1 110 ? -0.770 2.187 8.734 1.00 92.69 110 THR A CA 1
ATOM 765 C C . THR A 1 110 ? 0.719 2.433 8.571 1.00 92.69 110 THR A C 1
ATOM 767 O O . THR A 1 110 ? 1.120 3.568 8.306 1.00 92.69 110 THR A O 1
ATOM 770 N N . SER A 1 111 ? 1.520 1.383 8.700 1.00 93.50 111 SER A N 1
ATOM 771 C CA . SER A 1 111 ? 2.980 1.423 8.587 1.00 93.50 111 SER A CA 1
ATOM 772 C C . SER A 1 111 ? 3.514 0.193 7.846 1.00 93.50 111 SER A C 1
ATOM 774 O O . SER A 1 111 ? 2.724 -0.573 7.301 1.00 93.50 111 SER A O 1
ATOM 776 N N . ASP A 1 112 ? 4.840 0.022 7.855 1.00 95.56 112 ASP A N 1
ATOM 777 C CA . ASP A 1 112 ? 5.667 -0.947 7.111 1.00 95.56 112 ASP A CA 1
ATOM 778 C C . ASP A 1 112 ? 6.144 -0.456 5.746 1.00 95.56 112 ASP A C 1
ATOM 780 O O . ASP A 1 112 ? 6.506 0.713 5.609 1.00 95.56 112 ASP A O 1
ATOM 784 N N . THR A 1 113 ? 6.292 -1.361 4.778 1.00 96.75 113 THR A N 1
ATOM 785 C CA . THR A 1 113 ? 7.118 -1.178 3.588 1.00 96.75 113 THR A CA 1
ATOM 786 C C . THR A 1 113 ? 6.375 -1.564 2.324 1.00 96.75 113 THR A C 1
ATOM 788 O O . THR A 1 113 ? 5.445 -2.370 2.322 1.00 96.75 113 THR A O 1
ATOM 791 N N . TRP A 1 114 ? 6.812 -0.986 1.216 1.00 97.00 114 TRP A N 1
ATOM 792 C CA . TRP A 1 114 ? 6.318 -1.302 -0.110 1.00 97.00 114 TRP A CA 1
ATOM 793 C C . TRP A 1 114 ? 7.472 -1.459 -1.094 1.00 97.00 114 TRP A C 1
ATOM 795 O O . TRP A 1 114 ? 8.574 -0.944 -0.896 1.00 97.00 114 TRP A O 1
ATOM 805 N N . THR A 1 115 ? 7.198 -2.175 -2.179 1.00 96.75 115 THR A N 1
ATOM 806 C CA . THR A 1 115 ? 8.101 -2.387 -3.310 1.00 96.75 115 THR A CA 1
ATOM 807 C C . THR A 1 115 ? 7.340 -2.197 -4.618 1.00 96.75 115 THR A C 1
ATOM 809 O O . THR A 1 115 ? 6.177 -2.583 -4.731 1.00 96.75 115 THR A O 1
ATOM 812 N N . ALA A 1 116 ? 7.995 -1.602 -5.609 1.00 95.19 116 ALA A N 1
ATOM 813 C CA . ALA A 1 116 ? 7.535 -1.556 -6.988 1.00 95.19 116 ALA A CA 1
ATOM 814 C C . ALA A 1 116 ? 8.451 -2.424 -7.849 1.00 95.19 116 ALA A C 1
ATOM 816 O O . ALA A 1 116 ? 9.678 -2.304 -7.790 1.00 95.19 116 ALA A O 1
ATOM 817 N N . ARG A 1 117 ? 7.848 -3.288 -8.662 1.00 96.50 117 ARG A N 1
ATOM 818 C CA . ARG A 1 117 ? 8.541 -4.211 -9.557 1.00 96.50 117 ARG A CA 1
ATOM 819 C C . ARG A 1 117 ? 8.188 -3.940 -11.011 1.00 96.50 117 ARG A C 1
ATOM 821 O O . ARG A 1 117 ? 7.023 -3.708 -11.333 1.00 96.50 117 ARG A O 1
ATOM 828 N N . ARG A 1 118 ? 9.185 -4.026 -11.887 1.00 94.75 118 ARG A N 1
ATOM 829 C CA . ARG A 1 118 ? 9.038 -4.027 -13.348 1.00 94.75 118 ARG A CA 1
ATOM 830 C C . ARG A 1 118 ? 9.787 -5.241 -13.876 1.00 94.75 118 ARG A C 1
ATOM 832 O O . ARG A 1 118 ? 10.944 -5.424 -13.521 1.00 94.75 118 ARG A O 1
ATOM 839 N N . GLU A 1 119 ? 9.112 -6.085 -14.655 1.00 93.81 119 GLU A N 1
ATOM 840 C CA . GLU A 1 119 ? 9.728 -7.280 -15.265 1.00 93.81 119 GLU A CA 1
ATOM 841 C C . GLU A 1 119 ? 10.430 -8.196 -14.237 1.00 93.81 119 GLU A C 1
ATOM 843 O O . GLU A 1 119 ? 11.494 -8.750 -14.478 1.00 93.81 119 GLU A O 1
ATOM 848 N N . GLY A 1 120 ? 9.841 -8.324 -13.042 1.00 92.56 120 GLY A N 1
ATOM 849 C CA . GLY A 1 120 ? 10.384 -9.137 -11.947 1.00 92.56 120 GLY A CA 1
ATOM 850 C C . GLY A 1 120 ? 11.477 -8.463 -11.106 1.00 92.56 120 GLY A C 1
ATOM 851 O O . GLY A 1 120 ? 11.738 -8.922 -9.996 1.00 92.56 120 GLY A O 1
ATOM 852 N N . ALA A 1 121 ? 12.055 -7.347 -11.556 1.00 94.88 121 ALA A N 1
ATOM 853 C CA . ALA A 1 121 ? 13.067 -6.601 -10.812 1.00 94.88 121 ALA A CA 1
ATOM 854 C C . ALA A 1 121 ? 12.439 -5.525 -9.915 1.00 94.88 121 ALA A C 1
ATOM 856 O O . ALA A 1 121 ? 11.555 -4.782 -10.347 1.00 94.88 121 ALA A O 1
ATOM 857 N N . THR A 1 122 ? 12.913 -5.404 -8.672 1.00 96.81 122 THR A N 1
ATOM 858 C CA . THR A 1 122 ? 12.552 -4.284 -7.790 1.00 96.81 122 THR A CA 1
ATOM 859 C C . THR A 1 122 ? 13.213 -3.005 -8.299 1.00 96.81 122 THR A C 1
ATOM 861 O O . THR A 1 122 ? 14.434 -2.932 -8.385 1.00 96.81 122 THR A O 1
ATOM 864 N N . VAL A 1 123 ? 12.403 -1.998 -8.622 1.00 95.69 123 VAL A N 1
ATOM 865 C CA . VAL A 1 123 ? 12.854 -0.707 -9.174 1.00 95.69 123 VAL A CA 1
ATOM 866 C C . VAL A 1 123 ? 12.643 0.465 -8.215 1.00 95.69 123 VAL A C 1
ATOM 868 O O . VAL A 1 123 ? 13.229 1.524 -8.408 1.00 95.69 123 VAL A O 1
ATOM 871 N N . ALA A 1 124 ? 11.815 0.284 -7.185 1.00 94.62 124 ALA A N 1
ATOM 872 C CA . ALA A 1 124 ? 11.690 1.202 -6.058 1.00 94.62 124 ALA A CA 1
ATOM 873 C C . ALA A 1 124 ? 11.177 0.465 -4.818 1.00 94.62 124 ALA A C 1
ATOM 875 O O . ALA A 1 124 ? 10.507 -0.565 -4.920 1.00 94.62 124 ALA A O 1
ATOM 876 N N . SER A 1 125 ? 11.467 1.021 -3.648 1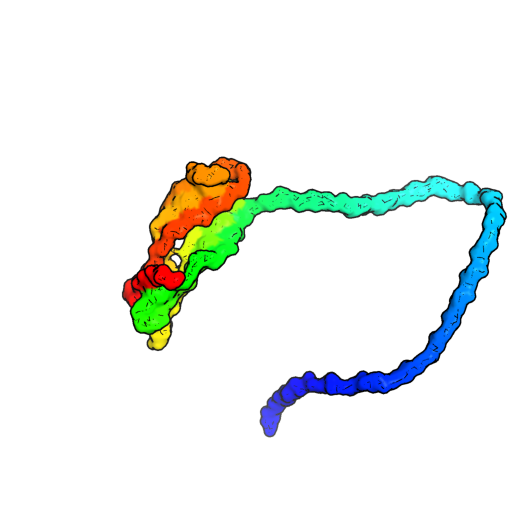.00 96.38 125 SER A N 1
ATOM 877 C CA . SER A 1 125 ? 10.951 0.555 -2.364 1.00 96.38 125 SER A CA 1
ATOM 878 C C . SER A 1 125 ? 10.940 1.694 -1.356 1.00 96.38 125 SER A C 1
ATOM 880 O O . SER A 1 125 ? 11.775 2.592 -1.440 1.00 96.38 125 SER A O 1
ATOM 882 N N . GLY A 1 126 ? 10.048 1.641 -0.377 1.00 96.12 126 GLY A N 1
ATOM 883 C CA . GLY A 1 126 ? 9.982 2.652 0.672 1.00 96.12 126 GLY A CA 1
ATOM 884 C C . GLY A 1 126 ? 9.117 2.218 1.843 1.00 96.12 126 GLY A C 1
ATOM 885 O O . GLY A 1 126 ? 8.644 1.084 1.893 1.00 96.12 126 GLY A O 1
ATOM 886 N N . THR A 1 127 ? 8.913 3.130 2.788 1.00 97.00 127 THR A N 1
ATOM 887 C CA . THR A 1 127 ? 7.985 2.947 3.907 1.00 97.00 127 THR A CA 1
ATOM 888 C C . THR A 1 127 ? 6.581 3.442 3.559 1.00 97.00 127 THR A C 1
ATOM 890 O O . THR A 1 127 ? 6.396 4.199 2.602 1.00 97.00 127 THR A O 1
ATOM 893 N N . LEU A 1 128 ? 5.582 2.995 4.322 1.00 94.75 128 LEU A N 1
ATOM 894 C CA . LEU A 1 128 ? 4.190 3.417 4.221 1.00 94.75 128 LEU A CA 1
ATOM 895 C C . LEU A 1 128 ? 3.788 4.372 5.360 1.00 94.75 128 LEU A C 1
ATOM 897 O O . LEU A 1 128 ? 4.136 4.117 6.514 1.00 94.75 128 LEU A O 1
ATOM 901 N N . PRO A 1 129 ? 2.975 5.402 5.059 1.00 94.25 129 PRO A N 1
ATOM 902 C CA . PRO A 1 129 ? 2.847 6.011 3.732 1.00 94.25 129 PRO A CA 1
ATOM 903 C C . PRO A 1 129 ? 4.181 6.653 3.317 1.00 94.25 129 PRO A C 1
ATOM 905 O O . PRO A 1 129 ? 4.918 7.158 4.163 1.00 94.25 129 PRO A O 1
ATOM 908 N N . GLY A 1 130 ? 4.491 6.675 2.022 1.00 93.38 130 GLY A N 1
ATOM 909 C CA . GLY A 1 130 ? 5.758 7.245 1.572 1.00 93.38 130 GLY A CA 1
ATOM 910 C C . GLY A 1 130 ? 5.846 7.481 0.075 1.00 93.38 130 GLY A C 1
ATOM 911 O O . GLY A 1 130 ? 4.983 7.077 -0.706 1.00 93.38 130 GLY A O 1
ATOM 912 N N . SER A 1 131 ? 6.914 8.161 -0.325 1.00 93.12 131 SER A N 1
ATOM 913 C CA . SER A 1 131 ? 7.222 8.447 -1.720 1.00 93.12 131 SER A CA 1
ATOM 914 C C . SER A 1 131 ? 8.685 8.165 -2.029 1.00 93.12 131 SER A C 1
ATOM 916 O O . SER A 1 131 ? 9.540 8.152 -1.142 1.00 93.12 131 SER A O 1
ATOM 918 N N . GLN A 1 132 ? 8.958 7.898 -3.301 1.00 94.25 132 GLN A N 1
ATOM 919 C CA . GLN A 1 132 ? 10.294 7.712 -3.854 1.00 94.25 132 GLN A CA 1
ATOM 920 C C . GLN A 1 132 ? 10.399 8.431 -5.202 1.00 94.25 132 GLN A C 1
ATOM 922 O O . GLN A 1 132 ? 9.368 8.681 -5.842 1.00 94.25 132 GLN A O 1
ATOM 927 N N . PRO A 1 133 ? 11.621 8.748 -5.666 1.00 93.12 133 PRO A N 1
ATOM 928 C CA . PRO A 1 133 ? 11.832 9.172 -7.042 1.00 93.12 133 PRO A CA 1
ATOM 929 C C . PRO A 1 133 ? 11.180 8.186 -8.014 1.00 93.12 133 PRO A C 1
ATOM 931 O O . PRO A 1 133 ? 11.277 6.969 -7.850 1.00 93.12 133 PRO A O 1
ATOM 934 N N . SER A 1 134 ? 10.474 8.714 -9.009 1.00 89.81 134 SER A N 1
ATOM 935 C CA . SER A 1 134 ? 9.776 7.886 -9.987 1.00 89.81 134 SER A CA 1
ATOM 936 C C . SER A 1 134 ? 10.786 7.062 -10.806 1.00 89.81 134 SER A C 1
ATOM 938 O O . SER A 1 134 ? 11.686 7.660 -11.399 1.00 89.81 134 SER A O 1
ATOM 940 N N . PRO A 1 135 ? 10.639 5.724 -10.924 1.00 90.12 135 PRO A N 1
ATOM 941 C CA . PRO A 1 135 ? 11.535 4.861 -11.715 1.00 90.12 135 PRO A CA 1
ATOM 942 C C . PRO A 1 135 ? 11.448 5.047 -13.243 1.00 90.12 135 PRO A C 1
ATOM 944 O O . PRO A 1 135 ? 11.935 4.206 -14.008 1.00 90.12 135 PRO A O 1
ATOM 947 N N . GLY A 1 136 ? 10.785 6.114 -13.693 1.00 89.06 136 GLY A N 1
ATOM 948 C CA . GLY A 1 136 ? 10.500 6.417 -15.089 1.00 89.06 136 GLY A CA 1
ATOM 949 C C . GLY A 1 136 ? 9.109 5.958 -15.543 1.00 89.06 136 GLY A C 1
ATOM 950 O O . GLY A 1 136 ? 8.300 5.472 -14.746 1.00 89.06 136 GLY A O 1
ATOM 951 N N . PRO A 1 137 ? 8.791 6.113 -16.834 1.00 87.50 137 PRO A N 1
ATOM 952 C CA . PRO A 1 137 ? 7.547 5.613 -17.406 1.00 87.50 137 PRO A CA 1
ATOM 953 C C . PRO A 1 137 ? 7.545 4.078 -17.475 1.00 87.50 137 PRO A C 1
ATOM 955 O O . PRO A 1 137 ? 8.579 3.453 -17.700 1.00 87.50 137 PRO A O 1
ATOM 958 N N . GLY A 1 138 ? 6.377 3.462 -17.294 1.00 88.50 138 GLY A N 1
ATOM 959 C CA . GLY A 1 138 ? 6.215 2.013 -17.404 1.00 88.50 138 GLY A CA 1
ATOM 960 C C . GLY A 1 138 ? 5.052 1.470 -16.582 1.00 88.50 138 GLY A C 1
ATOM 961 O O . GLY A 1 138 ? 4.390 2.206 -15.850 1.00 88.50 138 GLY A O 1
ATOM 962 N N . THR A 1 139 ? 4.815 0.164 -16.706 1.00 89.88 139 THR A N 1
ATOM 963 C CA . THR A 1 139 ? 3.871 -0.558 -15.846 1.00 89.88 139 THR A CA 1
ATOM 964 C C . THR A 1 139 ? 4.630 -1.191 -14.691 1.00 89.88 139 THR A C 1
ATOM 966 O O . THR A 1 139 ? 5.629 -1.879 -14.900 1.00 89.88 139 THR A O 1
ATOM 969 N N . TYR A 1 140 ? 4.132 -0.967 -13.478 1.00 91.69 140 TYR A N 1
ATOM 970 C CA . TYR A 1 140 ? 4.742 -1.444 -12.246 1.00 91.69 140 TYR A CA 1
ATOM 971 C C . TYR A 1 140 ? 3.742 -2.283 -11.458 1.00 91.69 140 TYR A C 1
ATOM 973 O O . TYR A 1 140 ? 2.590 -1.884 -11.288 1.00 91.69 140 TYR A O 1
ATOM 981 N N . GLY A 1 141 ? 4.194 -3.424 -10.946 1.00 93.12 141 GLY A N 1
ATOM 982 C CA . GLY A 1 141 ? 3.501 -4.131 -9.876 1.00 93.12 141 GLY A CA 1
ATOM 983 C C . GLY A 1 141 ? 3.914 -3.529 -8.539 1.00 93.12 141 GLY A C 1
ATOM 984 O O . GLY A 1 141 ? 5.103 -3.502 -8.236 1.00 93.12 141 GLY A O 1
ATOM 985 N N . VAL A 1 142 ? 2.958 -3.042 -7.750 1.00 93.94 142 VAL A N 1
ATOM 986 C CA . VAL A 1 142 ? 3.222 -2.529 -6.400 1.00 93.94 142 VAL A CA 1
ATOM 987 C C . VAL A 1 142 ? 2.758 -3.564 -5.386 1.00 93.94 142 VAL A C 1
ATOM 989 O O . VAL A 1 142 ? 1.621 -4.027 -5.438 1.00 93.94 142 VAL A O 1
ATOM 992 N N . THR A 1 143 ? 3.641 -3.928 -4.465 1.00 94.81 143 THR A N 1
ATOM 993 C CA . THR A 1 143 ? 3.354 -4.837 -3.353 1.00 94.81 143 THR A CA 1
ATOM 994 C C . THR A 1 143 ? 3.711 -4.138 -2.055 1.00 94.81 143 THR A C 1
ATOM 996 O O . THR A 1 143 ? 4.766 -3.512 -1.967 1.00 94.81 143 THR A O 1
ATOM 999 N N . ALA A 1 144 ? 2.854 -4.256 -1.047 1.00 94.75 144 ALA A N 1
ATOM 1000 C CA . ALA A 1 144 ? 3.078 -3.671 0.262 1.00 94.75 144 ALA A CA 1
ATOM 1001 C C . ALA A 1 144 ? 2.835 -4.694 1.368 1.00 94.75 144 ALA A C 1
ATOM 1003 O O . ALA A 1 144 ? 1.889 -5.476 1.297 1.00 94.75 144 ALA A O 1
ATOM 1004 N N . THR A 1 145 ? 3.673 -4.633 2.394 1.00 94.19 145 THR A N 1
ATOM 1005 C CA . THR A 1 145 ? 3.381 -5.193 3.709 1.00 94.19 145 THR A CA 1
ATOM 1006 C C . THR A 1 145 ? 2.765 -4.068 4.522 1.00 94.19 145 THR A C 1
ATOM 1008 O O . THR A 1 145 ? 3.314 -2.969 4.529 1.00 94.19 145 THR A O 1
ATOM 1011 N N . VAL A 1 146 ? 1.617 -4.312 5.152 1.00 92.88 146 VAL A N 1
ATOM 1012 C CA . VAL A 1 146 ? 0.880 -3.280 5.887 1.00 92.88 146 VAL A CA 1
ATOM 1013 C C . VAL A 1 146 ? 0.617 -3.758 7.303 1.00 92.88 146 VAL A C 1
ATOM 1015 O O . VAL A 1 146 ? -0.091 -4.745 7.501 1.00 92.88 146 VAL A O 1
ATOM 1018 N N . HIS A 1 147 ? 1.116 -3.009 8.278 1.00 91.25 147 HIS A N 1
ATOM 1019 C CA . HIS A 1 147 ? 0.699 -3.128 9.668 1.00 91.25 147 HIS A CA 1
ATOM 1020 C C . HIS A 1 147 ? -0.289 -2.019 10.008 1.00 91.25 147 HIS A C 1
ATOM 1022 O O . HIS A 1 147 ? -0.102 -0.869 9.607 1.00 91.25 147 HIS A O 1
ATOM 1028 N N . VAL A 1 148 ? -1.350 -2.364 10.738 1.00 91.06 148 VAL A N 1
ATOM 1029 C CA . VAL A 1 148 ? -2.427 -1.446 11.116 1.00 91.06 148 VAL A CA 1
ATOM 1030 C C . VAL A 1 148 ? -2.550 -1.417 12.631 1.00 91.06 148 VAL A C 1
ATOM 1032 O O . VAL A 1 148 ? -2.644 -2.469 13.251 1.00 91.06 148 VAL A O 1
ATOM 1035 N N . ARG A 1 149 ? -2.621 -0.209 13.197 1.00 88.12 149 ARG A N 1
ATOM 1036 C CA . ARG A 1 149 ? -2.924 0.039 14.615 1.00 88.12 149 ARG A CA 1
ATOM 1037 C C . ARG A 1 149 ? -4.059 1.050 14.751 1.00 88.12 149 ARG A C 1
ATOM 1039 O O . ARG A 1 149 ? -4.081 2.023 13.987 1.00 88.12 149 ARG A O 1
ATOM 1046 N N . SER A 1 150 ? -4.975 0.903 15.710 1.00 83.56 150 SER A N 1
ATOM 1047 C CA . SER A 1 150 ? -5.884 2.017 16.039 1.00 83.56 150 SER A CA 1
ATOM 1048 C C . SER A 1 150 ? -5.212 3.094 16.883 1.00 83.56 150 SER A C 1
ATOM 1050 O O . SER A 1 150 ? -4.355 2.825 17.721 1.00 83.56 150 SER A O 1
ATOM 1052 N N . ALA A 1 151 ? -5.694 4.327 16.733 1.00 78.38 151 ALA A N 1
ATOM 1053 C CA . ALA A 1 151 ? -5.454 5.430 17.651 1.00 78.38 151 ALA A CA 1
ATOM 1054 C C . ALA A 1 151 ? -6.797 6.047 18.109 1.00 78.38 151 ALA A C 1
ATOM 1056 O O . ALA A 1 151 ? -7.602 6.418 17.247 1.00 78.38 151 ALA A O 1
ATOM 1057 N N . PRO A 1 152 ? -7.050 6.180 19.429 1.00 66.94 152 PRO A N 1
ATOM 1058 C CA . PRO A 1 152 ? -6.233 5.659 20.536 1.00 66.94 152 PRO A CA 1
ATOM 1059 C C . PRO A 1 152 ? -6.092 4.123 20.493 1.00 66.94 152 PRO A C 1
ATOM 1061 O O . PRO A 1 152 ? -6.890 3.438 19.847 1.00 66.94 152 PRO A O 1
ATOM 1064 N N . ALA A 1 153 ? -5.029 3.601 21.117 1.00 64.75 153 ALA A N 1
ATOM 1065 C CA . ALA A 1 153 ? -4.703 2.173 21.098 1.00 64.75 153 ALA A CA 1
ATOM 1066 C C . ALA A 1 153 ? -5.872 1.338 21.644 1.00 64.75 153 ALA A C 1
ATOM 1068 O O . ALA A 1 153 ? -6.513 1.723 22.624 1.00 64.75 153 ALA A O 1
ATOM 1069 N N . GLY A 1 154 ? -6.172 0.223 20.981 1.00 56.28 154 GLY A N 1
ATOM 1070 C CA . GLY A 1 154 ? -7.313 -0.623 21.329 1.00 56.28 154 GLY A CA 1
ATOM 1071 C C . GLY A 1 154 ? -7.635 -1.722 20.320 1.00 56.28 154 GLY A C 1
ATOM 1072 O O . GLY A 1 154 ? -8.335 -2.646 20.706 1.00 56.28 154 GLY A O 1
ATOM 1073 N N . VAL A 1 155 ? -7.127 -1.630 19.081 1.00 54.19 155 VAL A N 1
ATOM 1074 C CA . VAL A 1 155 ? -7.265 -2.632 18.016 1.00 54.19 155 VAL A CA 1
ATOM 1075 C C . VAL A 1 155 ? -5.905 -2.789 17.311 1.00 54.19 155 VAL A C 1
ATOM 1077 O O . VAL A 1 155 ? -5.462 -1.904 16.578 1.00 54.19 155 VAL A O 1
ATOM 1080 N N . ASP A 1 156 ? -5.214 -3.900 17.546 1.00 59.66 156 ASP A N 1
ATOM 1081 C CA . ASP A 1 156 ? -4.060 -4.310 16.734 1.00 59.66 156 ASP A CA 1
ATOM 1082 C C . ASP A 1 156 ? -4.483 -5.576 15.982 1.00 59.66 156 ASP A C 1
ATOM 1084 O O . ASP A 1 156 ? -4.298 -6.693 16.475 1.00 59.66 156 ASP A O 1
ATOM 1088 N N . PRO A 1 157 ? -5.167 -5.437 14.831 1.00 58.66 157 PRO A N 1
ATOM 1089 C CA . PRO A 1 157 ? -5.663 -6.587 14.104 1.00 58.66 157 PRO A CA 1
ATOM 1090 C C . PRO A 1 157 ? -4.473 -7.326 13.482 1.00 58.66 157 PRO A C 1
ATOM 1092 O O . PRO A 1 157 ? -3.788 -6.817 12.594 1.00 58.66 157 PRO A O 1
ATOM 1095 N N . VAL A 1 158 ? -4.219 -8.541 13.959 1.00 59.53 158 VAL A N 1
ATOM 1096 C CA . VAL A 1 158 ? -3.211 -9.434 13.383 1.00 59.53 158 VAL A CA 1
ATOM 1097 C C . VAL A 1 158 ? -3.781 -10.089 12.124 1.00 59.53 158 VAL A C 1
ATOM 1099 O O . VAL A 1 158 ? -4.903 -10.591 12.116 1.00 59.53 158 VAL A O 1
ATOM 1102 N N . GLY A 1 159 ? -3.036 -10.040 11.019 1.00 47.53 159 GLY A N 1
ATOM 1103 C CA . GLY A 1 159 ? -3.477 -10.616 9.749 1.00 47.53 159 GLY A CA 1
ATOM 1104 C C . GLY A 1 159 ? -3.660 -12.131 9.843 1.00 47.53 159 GLY A C 1
ATOM 1105 O O . GLY A 1 159 ? -2.725 -12.849 10.187 1.00 47.53 159 GLY A O 1
ATOM 1106 N N . GLY A 1 160 ? -4.8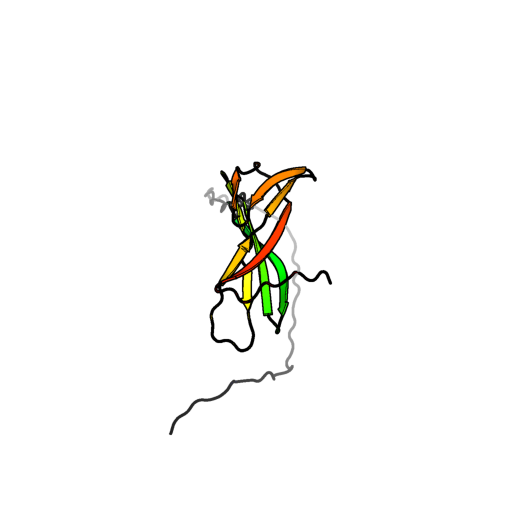58 -12.616 9.518 1.00 39.03 160 GLY A N 1
ATOM 1107 C CA . GLY A 1 160 ? -5.132 -14.040 9.347 1.00 39.03 160 GLY A CA 1
ATOM 1108 C C . GLY A 1 160 ? -4.845 -14.461 7.909 1.00 39.03 160 GLY A C 1
ATOM 1109 O O . GLY A 1 160 ? -5.484 -13.962 6.987 1.00 39.03 160 GLY A O 1
ATOM 1110 N N . SER A 1 161 ? -3.890 -15.372 7.719 1.00 36.06 161 SER A N 1
ATOM 1111 C CA . SER A 1 161 ? -3.781 -16.149 6.480 1.00 36.06 161 SER A CA 1
ATOM 1112 C C . SER A 1 161 ? -4.832 -17.256 6.550 1.00 36.06 161 SER A C 1
ATOM 1114 O O . SER A 1 161 ? -4.649 -18.215 7.298 1.00 36.06 161 SER A O 1
ATOM 1116 N N . GLY A 1 162 ? -5.959 -17.062 5.867 1.00 32.56 162 GLY A N 1
ATOM 1117 C CA . GLY A 1 162 ? -6.971 -18.094 5.632 1.00 32.56 162 GLY A CA 1
ATOM 1118 C C . GLY A 1 162 ? -6.846 -18.644 4.225 1.00 32.56 162 GLY A C 1
ATOM 1119 O O . GLY A 1 162 ? -6.584 -17.821 3.319 1.00 32.56 162 GLY A O 1
#

Organism: NCBI:txid36816

Radius of gyration: 32.1 Å; chains: 1; bounding box: 68×45×89 Å